Protein AF-A0AAE1B809-F1 (afdb_monomer)

Nearest PDB structures (foldseek):
  4oj5-assembly1_B  TM=2.774E-01  e=8.792E+00  Kuttervirus CBA120

Organism: NCBI:txid231223

pLDDT: mean 71.17, std 16.46, range [24.95, 89.12]

Sequence (133 aa):
MQEWVTVSVGPSQFGSKRGVGQNQCGSEPVKVRTSGGQNQCGPEPVWARTSMGQNQCESEPVWVRTSVGQNQHGSEPVWVRTIVGQNQYGSEPVWVRTSMGQNQCGSEPVWARTSVGQNQCGSEPVWVRSSMG

Secondary structure (DSSP, 8-state):
----------S---EES-EEEEEEESSS-EEES-EEEEEEEESS-EEESSEEEEEEEESS-EEEEEEEEEEEEESS-EEEEEEEEEEEEESS-EEEEEEEEEEEEESS-EEEEEEEEEEEEESS-EEES-EE-

Radius of gyration: 15.12 Å; Cα contacts (8 Å, |Δi|>4): 387; chains: 1; bounding box: 34×49×34 Å

Mean predicted aligned error: 9.96 Å

Structure (mmCIF, N/CA/C/O backbone):
data_AF-A0AAE1B809-F1
#
_entry.id   AF-A0AAE1B809-F1
#
loop_
_atom_site.group_PDB
_atom_site.id
_atom_site.type_symbol
_atom_site.label_atom_id
_atom_site.label_alt_id
_atom_site.label_comp_id
_atom_site.label_asym_id
_atom_site.label_entity_id
_atom_site.label_seq_id
_atom_site.pdbx_PDB_ins_code
_atom_site.Cartn_x
_atom_site.Cartn_y
_atom_site.Cartn_z
_atom_site.occupancy
_atom_site.B_iso_or_equiv
_atom_site.auth_seq_id
_atom_site.auth_comp_id
_atom_site.auth_asym_id
_atom_site.auth_atom_id
_atom_site.pdbx_PDB_model_num
ATOM 1 N N . MET A 1 1 ? 2.594 39.885 3.993 1.00 32.09 1 MET A N 1
ATOM 2 C CA . MET A 1 1 ? 2.447 39.277 5.329 1.00 32.09 1 MET A CA 1
ATOM 3 C C . MET A 1 1 ? 1.500 38.111 5.144 1.00 32.09 1 MET A C 1
ATOM 5 O O . MET A 1 1 ? 0.390 38.341 4.695 1.00 32.09 1 MET A O 1
ATOM 9 N N . GLN A 1 2 ? 1.980 36.878 5.285 1.00 28.14 2 GLN A N 1
ATOM 10 C CA . GLN A 1 2 ? 1.125 35.697 5.151 1.00 28.14 2 GLN A CA 1
ATOM 11 C C . GLN A 1 2 ? 0.562 35.399 6.537 1.00 28.14 2 GLN A C 1
ATOM 13 O O . GLN A 1 2 ? 1.315 35.156 7.479 1.00 28.14 2 GLN A O 1
ATOM 18 N N . GLU A 1 3 ? -0.750 35.559 6.661 1.00 27.88 3 GLU A N 1
ATOM 19 C CA . GLU A 1 3 ? -1.502 35.386 7.896 1.00 27.88 3 GLU A CA 1
ATOM 20 C C . GLU A 1 3 ? -1.647 33.885 8.161 1.00 27.88 3 GLU A C 1
ATOM 22 O O . GLU A 1 3 ? -2.298 33.165 7.405 1.00 27.88 3 GLU A O 1
ATOM 27 N N . TRP A 1 4 ? -0.992 33.390 9.211 1.00 24.95 4 TRP A N 1
ATOM 28 C CA . TRP A 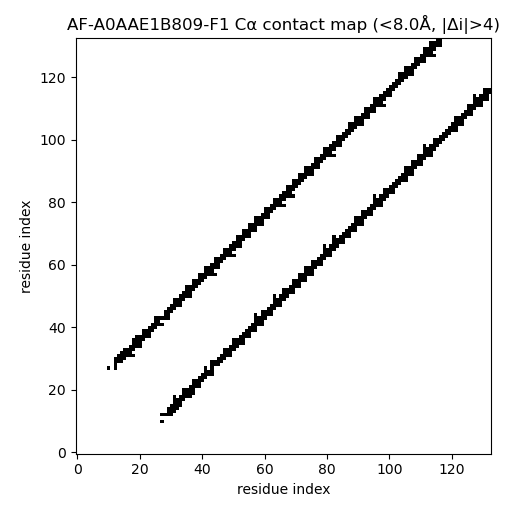1 4 ? -1.164 32.012 9.659 1.00 24.95 4 TRP A CA 1
ATOM 29 C C . TRP A 1 4 ? -2.450 31.945 10.479 1.00 24.95 4 TRP A C 1
ATOM 31 O O . TRP A 1 4 ? -2.494 32.408 11.617 1.00 24.95 4 TRP A O 1
ATOM 41 N N . VAL A 1 5 ? -3.517 31.402 9.895 1.00 28.03 5 VAL A N 1
ATOM 42 C CA . VAL A 1 5 ? -4.754 31.125 10.632 1.00 28.03 5 VAL A CA 1
ATOM 43 C C . VAL A 1 5 ? -4.579 29.798 11.368 1.00 28.03 5 VAL A C 1
ATOM 45 O O . VAL A 1 5 ? -4.648 28.729 10.763 1.00 28.03 5 VAL A O 1
ATOM 48 N N . T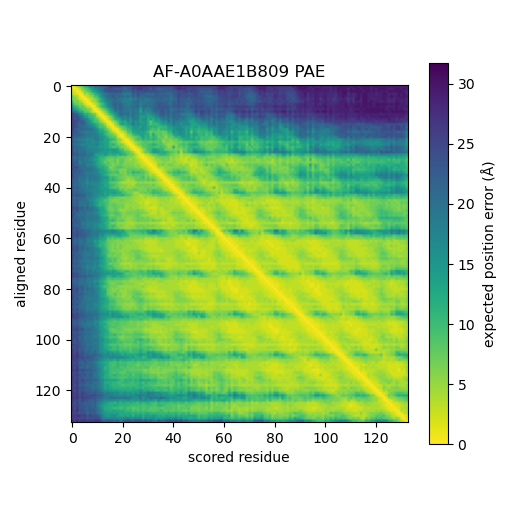HR A 1 6 ? -4.350 29.858 12.679 1.00 29.73 6 THR A N 1
ATOM 49 C CA . THR A 1 6 ? -4.405 28.678 13.551 1.00 29.73 6 THR A CA 1
ATOM 50 C C . THR A 1 6 ? -5.868 28.311 13.768 1.00 29.73 6 THR A C 1
ATOM 52 O O . THR A 1 6 ? -6.579 28.972 14.523 1.00 29.73 6 THR A O 1
ATOM 55 N N . VAL A 1 7 ? -6.341 27.271 13.082 1.00 33.25 7 VAL A N 1
ATOM 56 C CA . VAL A 1 7 ? -7.688 26.734 13.292 1.00 33.25 7 VAL A CA 1
ATOM 57 C C . VAL A 1 7 ? -7.614 25.660 14.378 1.00 33.25 7 VAL A C 1
ATOM 59 O O . VAL A 1 7 ? -7.290 24.509 14.101 1.00 33.25 7 VAL A O 1
ATOM 62 N N . SER A 1 8 ? -7.909 26.040 15.620 1.00 30.64 8 SER A N 1
ATOM 63 C CA . SER A 1 8 ? -8.166 25.091 16.708 1.00 30.64 8 SER A CA 1
ATOM 64 C C . SER A 1 8 ? -9.601 24.586 16.577 1.00 30.64 8 SER A C 1
ATOM 66 O O . SER A 1 8 ? -10.534 25.378 16.718 1.00 30.64 8 SER A O 1
ATOM 68 N N . VAL A 1 9 ? -9.806 23.294 16.316 1.00 32.47 9 VAL A N 1
ATOM 69 C CA . VAL A 1 9 ? -11.149 22.695 16.365 1.00 32.47 9 VAL A CA 1
ATOM 70 C C . VAL A 1 9 ? -11.169 21.571 17.391 1.00 32.47 9 VAL A C 1
ATOM 72 O O . VAL A 1 9 ? -10.334 20.676 17.344 1.00 32.47 9 VAL A O 1
ATOM 75 N N . GLY A 1 10 ? -12.113 21.665 18.332 1.00 27.52 10 GLY A N 1
ATOM 76 C CA . GLY A 1 10 ? -12.505 20.568 19.219 1.00 27.52 10 GLY A CA 1
ATOM 77 C C . GLY A 1 10 ? -13.302 19.482 18.479 1.00 27.52 10 GLY A C 1
ATOM 78 O O . GLY A 1 10 ? -13.473 19.567 17.262 1.00 27.52 10 GLY A O 1
ATOM 79 N N . PRO A 1 11 ? -13.821 18.474 19.198 1.00 32.22 11 PRO A N 1
ATOM 80 C CA . PRO A 1 11 ? -13.997 17.133 18.669 1.00 32.22 11 PRO A CA 1
ATOM 81 C C . PRO A 1 11 ? -15.034 17.106 17.560 1.00 32.22 11 PRO A C 1
ATOM 83 O O . PRO A 1 11 ? -16.226 17.334 17.776 1.00 32.22 11 PRO A O 1
ATOM 86 N N . SER A 1 12 ? -14.576 16.895 16.335 1.00 34.62 12 SER A N 1
ATOM 87 C CA . SER A 1 12 ? -15.428 16.902 15.155 1.00 34.62 12 SER A CA 1
ATOM 88 C C . SER A 1 12 ? -14.758 16.050 14.104 1.00 34.62 12 SER A C 1
ATOM 90 O O . SER A 1 12 ? -13.765 16.454 13.518 1.00 34.62 12 SER A O 1
ATOM 92 N N . GLN A 1 13 ? -15.320 14.871 13.834 1.00 36.94 13 GLN A N 1
ATOM 93 C CA . GLN A 1 13 ? -14.851 14.005 12.756 1.00 36.94 13 GLN A CA 1
ATOM 94 C C . GLN A 1 13 ? -14.853 14.782 11.429 1.00 36.94 13 GLN A C 1
ATOM 96 O O . GLN A 1 13 ? -15.891 14.941 10.778 1.00 36.94 13 GLN A O 1
ATOM 101 N N . PHE A 1 14 ? -13.684 15.283 11.024 1.00 44.06 14 PHE A N 1
ATOM 102 C CA . PHE A 1 14 ? -13.518 16.097 9.826 1.00 44.06 14 PHE A CA 1
ATOM 103 C C . PHE A 1 14 ? -13.521 15.206 8.585 1.00 44.06 14 PHE A C 1
ATOM 105 O O . PHE A 1 14 ? -12.494 14.907 7.983 1.00 44.06 14 PHE A O 1
ATOM 112 N N . GLY A 1 15 ? -14.715 14.803 8.153 1.00 44.75 15 GLY A N 1
ATOM 113 C CA . GLY A 1 15 ? -14.940 14.264 6.816 1.00 44.75 15 GLY A CA 1
ATOM 114 C C . GLY A 1 15 ? -14.814 15.370 5.767 1.00 44.75 15 GLY A C 1
ATOM 115 O O . GLY A 1 15 ? -15.820 15.842 5.235 1.00 44.75 15 GLY A O 1
ATOM 116 N N . SER A 1 16 ? -13.594 15.816 5.463 1.00 52.72 16 SER A N 1
ATOM 117 C CA . SER A 1 16 ? -13.390 16.903 4.503 1.00 52.72 16 SER A CA 1
ATOM 118 C C . SER A 1 16 ? -13.503 16.388 3.061 1.00 52.72 16 SER A C 1
ATOM 120 O O . SER A 1 16 ? -12.800 15.464 2.634 1.00 52.72 16 SER A O 1
ATOM 122 N N . LYS A 1 17 ? -14.433 16.964 2.281 1.00 52.12 17 LYS A N 1
ATOM 123 C CA . LYS A 1 17 ? -14.656 16.576 0.873 1.00 52.12 17 LYS A CA 1
ATOM 124 C C . LYS A 1 17 ? -13.502 17.017 -0.034 1.00 52.12 17 LYS A C 1
ATOM 126 O O . LYS A 1 17 ? -13.214 16.306 -0.995 1.00 52.12 17 LYS A O 1
ATOM 131 N N . ARG A 1 18 ? -12.871 18.158 0.268 1.00 51.12 18 ARG A N 1
ATOM 132 C CA . ARG A 1 18 ? -11.669 18.701 -0.383 1.00 51.12 18 ARG A CA 1
ATOM 133 C C . ARG A 1 18 ? -10.883 19.545 0.623 1.00 51.12 18 ARG A C 1
ATOM 135 O O . ARG A 1 18 ? -11.467 20.444 1.216 1.00 51.12 18 ARG A O 1
ATOM 142 N N . GLY A 1 19 ? -9.591 19.273 0.780 1.00 55.88 19 GLY A N 1
ATOM 143 C CA . GLY A 1 19 ? -8.673 20.068 1.600 1.00 55.88 19 GLY A CA 1
ATOM 144 C C . GLY A 1 19 ? -7.459 20.500 0.790 1.00 55.88 19 GLY A C 1
ATOM 145 O O . GLY A 1 19 ? -6.811 19.647 0.194 1.00 55.88 19 GLY A O 1
ATOM 146 N N . VAL A 1 20 ? -7.154 21.794 0.727 1.00 54.41 20 VAL A N 1
ATOM 147 C CA . VAL A 1 20 ? -5.937 22.291 0.067 1.00 54.41 20 VAL A CA 1
ATOM 148 C C . VAL A 1 20 ? -5.093 23.011 1.114 1.00 54.41 20 VAL A C 1
ATOM 150 O O . VAL A 1 20 ? -5.615 23.907 1.769 1.00 54.41 20 VAL A O 1
ATOM 153 N N . GLY A 1 21 ? -3.836 22.601 1.300 1.00 57.34 21 GLY A N 1
ATOM 154 C CA . GLY A 1 21 ? -2.897 23.219 2.242 1.00 57.34 21 GLY A CA 1
ATOM 155 C C . GLY A 1 21 ? -3.282 23.038 3.711 1.00 57.34 21 GLY A C 1
ATOM 156 O O . GLY A 1 21 ? -3.437 24.020 4.431 1.00 57.34 21 GLY A O 1
ATOM 157 N N . GLN A 1 22 ? -3.478 21.796 4.160 1.00 63.16 22 GLN A N 1
ATOM 158 C CA . GLN A 1 22 ? -3.861 21.505 5.547 1.00 63.16 22 GLN A CA 1
ATOM 159 C C . GLN A 1 22 ? -2.651 21.080 6.383 1.00 63.16 22 GLN A C 1
ATOM 161 O O . GLN A 1 22 ? -2.047 20.049 6.105 1.00 63.16 22 GLN A O 1
ATOM 166 N N . ASN A 1 23 ? -2.358 21.823 7.449 1.00 62.31 23 ASN A N 1
ATOM 167 C CA . ASN A 1 23 ? -1.476 21.365 8.520 1.00 62.31 23 ASN A CA 1
ATOM 168 C C . ASN A 1 23 ? -2.349 20.961 9.707 1.00 62.31 23 ASN A C 1
ATOM 170 O O . ASN A 1 23 ? -3.038 21.815 10.262 1.00 62.31 23 ASN A O 1
ATOM 174 N N . GLN A 1 24 ? -2.355 19.682 10.077 1.00 62.75 24 GLN A N 1
ATOM 175 C CA . GLN A 1 24 ? -3.050 19.225 11.281 1.00 62.75 24 GLN A CA 1
ATOM 176 C C . GLN A 1 24 ? -2.055 18.523 12.194 1.00 62.75 24 GLN A C 1
ATOM 178 O O . GLN A 1 24 ? -1.392 17.572 11.794 1.00 62.75 24 GLN A O 1
ATOM 183 N N . CYS A 1 25 ? -1.961 19.004 13.426 1.00 57.91 25 CYS A N 1
ATOM 184 C CA . CYS A 1 25 ? -1.269 18.306 14.495 1.00 57.91 25 CYS A CA 1
ATOM 185 C C . CYS A 1 25 ? -2.316 18.018 15.560 1.00 57.91 25 CYS A C 1
ATOM 187 O O . CYS A 1 25 ? -2.828 18.954 16.175 1.00 57.91 25 CYS A O 1
ATOM 189 N N . GLY A 1 26 ? -2.701 16.758 15.718 1.00 59.38 26 GLY A N 1
ATOM 190 C CA . GLY A 1 26 ? -3.832 16.414 16.566 1.00 59.38 26 GLY A CA 1
ATOM 191 C C . GLY A 1 26 ? -3.942 14.925 16.826 1.00 59.38 26 GLY A C 1
ATOM 192 O O . GLY A 1 26 ? -3.353 14.103 16.133 1.00 59.38 26 GLY A O 1
ATOM 193 N N . SER A 1 27 ? -4.708 14.607 17.856 1.00 57.56 27 SER A N 1
ATOM 194 C CA . SER A 1 27 ? -5.044 13.259 18.301 1.00 57.56 27 SER A CA 1
ATOM 195 C C . SER A 1 27 ? -6.445 12.868 17.827 1.00 57.56 27 SER A C 1
ATOM 197 O O . SER A 1 27 ? -7.204 12.253 18.566 1.00 57.56 27 SER A O 1
ATOM 199 N N . GLU A 1 28 ? -6.801 13.229 16.585 1.00 64.62 28 GLU A N 1
ATOM 200 C CA . GLU A 1 28 ? -8.041 12.754 15.959 1.00 64.62 28 GLU A CA 1
ATOM 201 C C . GLU A 1 28 ? -7.788 12.013 14.637 1.00 64.62 28 GLU A C 1
ATOM 203 O O . GLU A 1 28 ? -6.933 12.434 13.853 1.00 64.62 28 GLU A O 1
ATOM 208 N N . PRO A 1 29 ? -8.567 10.956 14.338 1.00 65.69 29 PRO A N 1
ATOM 209 C CA . PRO A 1 29 ? -8.443 10.215 13.091 1.00 65.69 29 PRO A CA 1
ATOM 210 C C . PRO A 1 29 ? -8.915 11.049 11.898 1.00 65.69 29 PRO A C 1
ATOM 212 O O . PRO A 1 29 ? -10.013 11.620 11.883 1.00 65.69 29 PRO A O 1
ATOM 215 N N . VAL A 1 30 ? -8.112 11.054 10.835 1.00 71.38 30 VAL A N 1
ATOM 216 C CA . VAL A 1 30 ? -8.330 11.913 9.665 1.00 71.38 30 VAL A CA 1
ATOM 217 C C . VAL A 1 30 ? -8.906 11.105 8.504 1.00 71.38 30 VAL A C 1
ATOM 219 O O . VAL A 1 30 ? -8.324 10.121 8.050 1.00 71.38 30 VAL A O 1
ATOM 222 N N . LYS A 1 31 ? -10.057 11.538 7.968 1.00 73.62 31 LYS A N 1
ATOM 223 C CA . LYS A 1 31 ? -10.693 10.931 6.784 1.00 73.62 31 LYS A CA 1
ATOM 224 C C . LYS A 1 31 ? -10.899 11.956 5.681 1.00 73.62 31 LYS A C 1
ATOM 226 O O . LYS A 1 31 ? -11.809 12.782 5.744 1.00 73.62 31 LYS A O 1
ATOM 231 N N . VAL A 1 32 ? -10.113 11.851 4.610 1.00 71.81 32 VAL A N 1
ATOM 232 C CA . VAL A 1 32 ? -10.142 12.827 3.512 1.00 71.81 32 VAL A CA 1
ATOM 233 C C . VAL A 1 32 ? -10.434 12.166 2.169 1.00 71.81 32 VAL A C 1
ATOM 235 O O . VAL A 1 32 ? -9.822 11.177 1.761 1.00 71.81 32 VAL A O 1
ATOM 238 N N . ARG A 1 33 ? -11.404 12.723 1.431 1.00 69.38 33 ARG A N 1
ATOM 239 C CA . ARG A 1 33 ? -11.726 12.234 0.078 1.00 69.38 33 ARG A CA 1
ATOM 240 C C . ARG A 1 33 ? -10.716 12.697 -0.962 1.00 69.38 33 ARG A C 1
ATOM 242 O O . ARG A 1 33 ? -10.362 11.925 -1.850 1.00 69.38 33 ARG A O 1
ATOM 249 N N . THR A 1 34 ? -10.308 13.955 -0.902 1.00 67.75 34 THR A N 1
ATOM 250 C CA . THR A 1 34 ? -9.320 14.512 -1.823 1.00 67.75 34 THR A CA 1
ATOM 251 C C . THR A 1 34 ? -8.559 15.619 -1.120 1.00 67.75 34 THR A C 1
ATOM 253 O O . THR A 1 34 ? -9.190 16.532 -0.584 1.00 67.75 34 THR A O 1
ATOM 256 N N . SER A 1 35 ? -7.233 15.557 -1.135 1.00 67.12 35 SER A N 1
ATOM 257 C CA . SER A 1 35 ? -6.393 16.632 -0.620 1.00 67.12 35 SER A CA 1
ATOM 258 C C . SER A 1 35 ? -5.289 17.046 -1.583 1.00 67.12 35 SER A C 1
ATOM 260 O O . SER A 1 35 ? -4.766 16.229 -2.341 1.00 67.12 35 SER A O 1
ATOM 262 N N . GLY A 1 36 ? -4.955 18.336 -1.552 1.00 64.31 36 GLY A N 1
ATOM 263 C CA . GLY A 1 36 ? -3.782 18.904 -2.210 1.00 64.31 36 GLY A CA 1
ATOM 264 C C . GLY A 1 36 ? -2.905 19.609 -1.184 1.00 64.31 36 GLY A C 1
ATOM 265 O O . GLY A 1 36 ? -3.267 20.682 -0.719 1.00 64.31 36 GLY A O 1
ATOM 266 N N . GLY A 1 37 ? -1.777 19.017 -0.813 1.00 65.31 37 GLY A N 1
ATOM 267 C CA . GLY A 1 37 ? -0.884 19.528 0.220 1.00 65.31 37 GLY A CA 1
ATOM 268 C C . GLY A 1 37 ? -1.444 19.274 1.614 1.00 65.31 37 GLY A C 1
ATOM 269 O O . GLY A 1 37 ? -2.314 20.014 2.077 1.00 65.31 37 GLY A O 1
ATOM 270 N N . GLN A 1 38 ? -0.947 18.239 2.291 1.00 68.19 38 GLN A N 1
ATOM 271 C CA . GLN A 1 38 ? -1.199 18.041 3.718 1.00 68.19 38 GLN A CA 1
ATOM 272 C C . GLN A 1 38 ? 0.097 17.740 4.458 1.00 68.19 38 GLN A C 1
ATOM 274 O O . GLN A 1 38 ? 0.833 16.850 4.038 1.00 68.19 38 GLN A O 1
ATOM 279 N N . ASN A 1 39 ? 0.315 18.420 5.582 1.00 69.88 39 ASN A N 1
ATOM 280 C CA . ASN A 1 39 ? 1.216 17.927 6.616 1.00 69.88 39 ASN A CA 1
ATOM 281 C C . ASN A 1 39 ? 0.378 17.452 7.794 1.00 69.88 39 ASN A C 1
ATOM 283 O O . ASN A 1 39 ? -0.437 18.231 8.297 1.00 69.88 39 ASN A O 1
ATOM 287 N N . GLN A 1 40 ? 0.543 16.209 8.232 1.00 68.19 40 GLN A N 1
ATOM 288 C CA . GLN A 1 40 ? -0.057 15.758 9.485 1.00 68.19 40 GLN A CA 1
ATOM 289 C C . GLN A 1 40 ? 1.001 15.188 10.416 1.00 68.19 40 GLN A C 1
ATOM 291 O O . GLN A 1 40 ? 1.959 14.540 9.990 1.00 68.19 40 GLN A O 1
ATOM 296 N N . CYS A 1 41 ? 0.814 15.467 11.701 1.00 66.62 41 CYS A N 1
ATOM 297 C CA . CYS A 1 41 ? 1.620 14.907 12.771 1.00 66.62 41 CYS A CA 1
ATOM 298 C C . CYS A 1 41 ? 0.681 14.460 13.892 1.00 66.62 41 CYS A C 1
ATOM 300 O O . CYS A 1 41 ? -0.004 15.299 14.482 1.00 66.62 41 CYS A O 1
ATOM 302 N N . GLY A 1 42 ? 0.628 13.169 14.202 1.00 66.31 42 GLY A N 1
ATOM 303 C CA . GLY A 1 42 ? -0.299 12.695 15.226 1.00 66.31 42 GLY A CA 1
ATOM 304 C C . GLY A 1 42 ? -0.257 11.190 15.472 1.00 66.31 42 GLY A C 1
ATOM 305 O O . GLY A 1 42 ? 0.222 10.438 14.622 1.00 66.31 42 GLY A O 1
ATOM 306 N N . PRO A 1 43 ? -0.753 10.746 16.638 1.00 66.12 43 PRO A N 1
ATOM 307 C CA . PRO A 1 43 ? -0.821 9.340 17.009 1.00 66.12 43 PRO A CA 1
ATOM 308 C C . PRO A 1 43 ? -2.148 8.706 16.566 1.00 66.12 43 PRO A C 1
ATOM 310 O O . PRO A 1 43 ? -2.723 7.943 17.324 1.00 66.12 43 PRO A O 1
ATOM 313 N N . GLU A 1 44 ? -2.705 9.082 15.413 1.00 71.81 44 GLU A N 1
ATOM 314 C CA . GLU A 1 44 ? -4.026 8.604 14.984 1.00 71.81 44 GLU A CA 1
ATOM 315 C C . GLU A 1 44 ? -4.015 8.161 13.521 1.00 71.81 44 GLU A C 1
ATOM 317 O O . GLU A 1 44 ? -3.283 8.733 12.711 1.00 71.81 44 GLU A O 1
ATOM 322 N N . PRO A 1 45 ? -4.855 7.178 13.151 1.00 72.38 45 PRO A N 1
ATOM 323 C CA . PRO A 1 45 ? -4.845 6.604 11.821 1.00 72.38 45 PRO A CA 1
ATOM 324 C C . PRO A 1 45 ? -5.388 7.578 10.774 1.00 72.38 45 PRO A C 1
ATOM 326 O O . PRO A 1 45 ? -6.421 8.241 10.948 1.00 72.38 45 PRO A O 1
ATOM 329 N N . VAL A 1 46 ? -4.735 7.577 9.614 1.00 75.00 46 VAL A N 1
ATOM 330 C CA . VAL A 1 46 ? -5.102 8.421 8.476 1.00 75.00 46 VAL A CA 1
ATOM 331 C C . VAL A 1 46 ? -5.668 7.584 7.336 1.00 75.00 46 VAL A C 1
ATOM 333 O O . VAL A 1 46 ? -5.070 6.614 6.863 1.00 75.00 46 VAL A O 1
ATOM 336 N N . TRP A 1 47 ? -6.830 8.007 6.827 1.00 78.75 47 TRP A N 1
ATOM 337 C CA . TRP A 1 47 ? -7.426 7.448 5.620 1.00 78.75 47 TRP A CA 1
ATOM 338 C C . TRP A 1 47 ? -7.642 8.508 4.541 1.00 78.75 47 TRP A C 1
ATOM 340 O O . TRP A 1 47 ? -8.436 9.442 4.695 1.00 78.75 47 TRP A O 1
ATOM 350 N N . ALA A 1 48 ? -7.000 8.304 3.389 1.00 78.62 48 ALA A N 1
ATOM 351 C CA . ALA A 1 48 ? -7.163 9.164 2.226 1.00 78.62 48 ALA A CA 1
ATOM 352 C C . ALA A 1 48 ? -7.551 8.389 0.960 1.00 78.62 48 ALA A C 1
ATOM 354 O O . ALA A 1 48 ? -6.971 7.357 0.602 1.00 78.62 48 ALA A O 1
ATOM 355 N N . ARG A 1 49 ? -8.537 8.910 0.218 1.00 78.62 49 ARG A N 1
ATOM 356 C CA . ARG A 1 49 ? -8.896 8.341 -1.093 1.00 78.62 49 ARG A CA 1
ATOM 357 C C . ARG A 1 49 ? -7.979 8.848 -2.207 1.00 78.62 49 ARG A C 1
ATOM 359 O O . ARG A 1 49 ? -7.595 8.063 -3.073 1.00 78.62 49 ARG A O 1
ATOM 366 N N . THR A 1 50 ? -7.658 10.133 -2.205 1.00 77.94 50 THR A N 1
ATOM 367 C CA . THR A 1 50 ? -6.749 10.739 -3.180 1.00 77.94 50 THR A CA 1
ATOM 368 C C . THR A 1 50 ? -5.981 11.863 -2.513 1.00 77.94 50 THR A C 1
ATOM 370 O O . THR A 1 50 ? -6.604 12.754 -1.939 1.00 77.94 50 THR A O 1
ATOM 373 N N . SER A 1 51 ? -4.662 11.836 -2.633 1.00 75.31 51 SER A N 1
ATOM 374 C CA . SER A 1 51 ? -3.788 12.839 -2.038 1.00 75.31 51 SER A CA 1
ATOM 375 C C . SER A 1 51 ? -2.724 13.286 -3.028 1.00 75.31 51 SER A C 1
ATOM 377 O O . SER A 1 51 ? -2.144 12.465 -3.735 1.00 75.31 51 SER A O 1
ATOM 379 N N . MET A 1 52 ? -2.473 14.590 -3.074 1.00 80.19 52 MET A N 1
ATOM 380 C CA . MET A 1 52 ? -1.439 15.204 -3.904 1.00 80.19 52 MET A CA 1
ATOM 381 C C . MET A 1 52 ? -0.506 15.989 -2.983 1.00 80.19 52 MET A C 1
ATOM 383 O O . MET A 1 52 ? 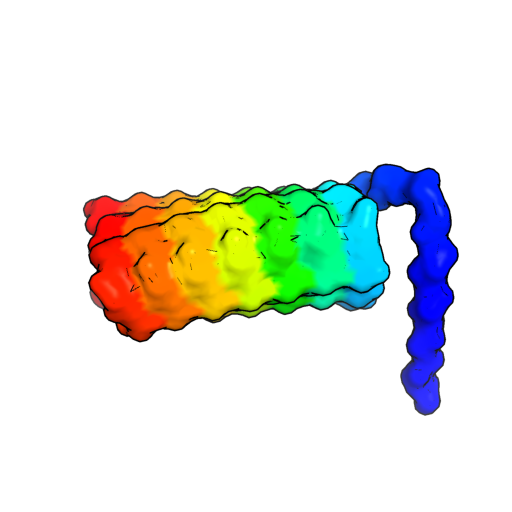-0.908 17.037 -2.492 1.00 80.19 52 MET A O 1
ATOM 387 N N . GLY A 1 53 ? 0.705 15.503 -2.722 1.00 75.06 53 GLY A N 1
ATOM 388 C CA . GLY A 1 53 ? 1.642 16.128 -1.790 1.00 75.06 53 GLY A CA 1
ATOM 389 C C . GLY A 1 53 ? 1.226 15.905 -0.338 1.00 75.06 53 GLY A C 1
ATOM 390 O O . GLY A 1 53 ? 0.448 16.680 0.216 1.00 75.06 53 GLY A O 1
ATOM 391 N N . GLN A 1 54 ? 1.743 14.849 0.281 1.00 74.31 54 GLN A N 1
ATOM 392 C CA . GLN A 1 54 ? 1.564 14.581 1.708 1.00 74.31 54 GLN A CA 1
ATOM 393 C C . GLN A 1 54 ? 2.913 14.459 2.405 1.00 74.31 54 GLN A C 1
ATOM 395 O O . GLN A 1 54 ? 3.786 13.751 1.910 1.00 74.31 54 GLN A O 1
ATOM 400 N N . ASN A 1 55 ? 3.059 15.103 3.560 1.00 77.81 55 ASN A N 1
ATOM 401 C CA . ASN A 1 55 ? 4.133 14.828 4.503 1.00 77.81 55 ASN A CA 1
ATOM 402 C C . ASN A 1 55 ? 3.518 14.360 5.818 1.00 77.81 55 ASN A C 1
ATOM 404 O O . ASN A 1 55 ? 2.723 15.084 6.410 1.00 77.81 55 ASN A O 1
ATOM 408 N N . GLN A 1 56 ? 3.866 13.164 6.262 1.00 73.19 56 GLN A N 1
ATOM 409 C CA . GLN A 1 56 ? 3.276 12.575 7.456 1.00 73.19 56 GLN A CA 1
ATOM 410 C C . GLN A 1 56 ? 4.347 12.228 8.477 1.00 73.19 56 GLN A C 1
ATOM 412 O O . GLN A 1 56 ? 5.373 11.654 8.116 1.00 73.19 56 GLN A O 1
ATOM 417 N N . CYS A 1 57 ? 4.096 12.573 9.736 1.00 72.88 57 CYS A N 1
ATOM 418 C CA . CYS A 1 57 ? 4.854 12.101 10.888 1.00 72.88 57 CYS A CA 1
ATOM 419 C C . CYS A 1 57 ? 3.879 11.395 11.834 1.00 72.88 57 CYS A C 1
ATOM 421 O O . CYS A 1 57 ? 3.226 12.041 12.654 1.00 72.88 57 CYS A O 1
ATOM 423 N N . GLU A 1 58 ? 3.702 10.092 11.649 1.00 68.25 58 GLU A N 1
ATOM 424 C CA . GLU A 1 58 ? 2.602 9.345 12.262 1.00 68.25 58 GLU A CA 1
ATOM 425 C C . GLU A 1 58 ? 3.118 8.160 13.083 1.00 68.25 58 GLU A C 1
ATOM 427 O O . GLU A 1 58 ? 4.111 7.517 12.734 1.00 68.25 58 GLU A O 1
ATOM 432 N N . SER A 1 59 ? 2.415 7.878 14.178 1.00 63.88 59 SER A N 1
ATOM 433 C CA . SER A 1 59 ? 2.653 6.717 15.046 1.00 63.88 59 SER A CA 1
ATOM 434 C C . SER A 1 59 ? 1.503 5.709 14.978 1.00 63.88 59 SER A C 1
ATOM 436 O O . SER A 1 59 ? 1.328 4.956 15.922 1.00 63.88 59 SER A O 1
ATOM 438 N N . GLU A 1 60 ? 0.701 5.740 13.908 1.00 76.06 60 GLU A N 1
ATOM 439 C CA . GLU A 1 60 ? -0.461 4.867 13.674 1.00 76.06 60 GLU A CA 1
ATOM 440 C C . GLU A 1 60 ? -0.541 4.442 12.190 1.00 76.06 60 GLU A C 1
ATOM 442 O O . GLU A 1 60 ? 0.100 5.062 11.330 1.00 76.06 60 GLU A O 1
ATOM 447 N N . PRO A 1 61 ? -1.330 3.403 11.848 1.00 78.81 61 PRO A N 1
ATOM 448 C CA . PRO A 1 61 ? -1.413 2.876 10.492 1.00 78.81 61 PRO A CA 1
ATOM 449 C C . PRO A 1 61 ? -2.007 3.849 9.471 1.00 78.81 61 PRO A C 1
ATOM 451 O O . PRO A 1 61 ? -3.042 4.488 9.692 1.00 78.81 61 PRO A O 1
ATOM 454 N N . VAL A 1 62 ? -1.431 3.838 8.266 1.00 80.56 62 VAL A N 1
ATOM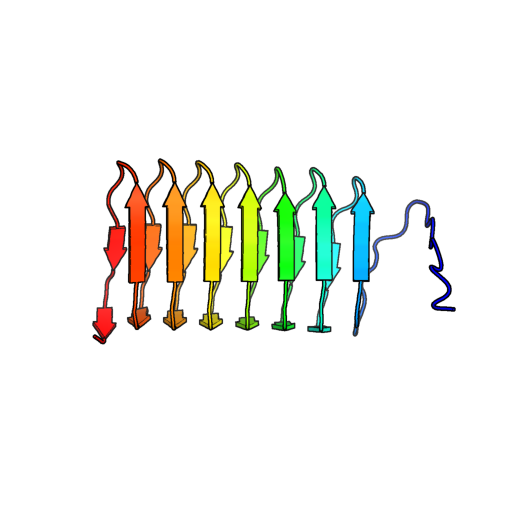 455 C CA . VAL A 1 62 ? -1.849 4.726 7.171 1.00 80.56 62 VAL A CA 1
ATOM 456 C C . VAL A 1 62 ? -2.466 3.961 6.013 1.00 80.56 62 VAL A C 1
ATOM 458 O O . VAL A 1 62 ? -1.880 3.017 5.478 1.00 80.56 62 VAL A O 1
ATOM 461 N N . TRP A 1 63 ? -3.622 4.437 5.544 1.00 83.94 63 TRP A N 1
ATOM 462 C CA . TRP A 1 63 ? -4.326 3.872 4.396 1.00 83.94 63 TRP A CA 1
ATOM 463 C C . TRP A 1 63 ? -4.537 4.912 3.300 1.00 83.94 63 TRP A C 1
ATOM 465 O O . TRP A 1 63 ? -5.328 5.848 3.441 1.00 83.94 63 TRP A O 1
ATOM 475 N N . VAL A 1 64 ? -3.906 4.705 2.140 1.00 83.12 64 VAL A N 1
ATOM 476 C CA . VAL A 1 64 ? -4.067 5.595 0.982 1.00 83.12 64 VAL A CA 1
ATOM 477 C C . VAL A 1 64 ? -4.458 4.820 -0.269 1.00 83.12 64 VAL A C 1
ATOM 479 O O . VAL A 1 64 ? -3.820 3.852 -0.687 1.00 83.12 64 VAL A O 1
ATOM 482 N N . ARG A 1 65 ? -5.538 5.246 -0.931 1.00 86.19 65 ARG A N 1
ATOM 483 C CA . ARG A 1 65 ? -5.937 4.624 -2.202 1.00 86.19 65 ARG A CA 1
ATOM 484 C C . ARG A 1 65 ? -5.110 5.139 -3.380 1.00 86.19 65 ARG A C 1
ATOM 486 O O . ARG A 1 65 ? -4.730 4.344 -4.239 1.00 86.19 65 ARG A O 1
ATOM 493 N N . THR A 1 66 ? -4.861 6.438 -3.455 1.00 85.06 66 THR A N 1
ATOM 494 C CA . THR A 1 66 ? -4.062 7.033 -4.529 1.00 85.06 66 THR A CA 1
ATOM 495 C C . THR A 1 66 ? -3.288 8.218 -3.983 1.00 85.06 66 THR A C 1
ATOM 497 O O . THR A 1 66 ? -3.897 9.110 -3.398 1.00 85.06 66 THR A O 1
ATOM 500 N N . SER A 1 67 ? -1.973 8.221 -4.184 1.00 82.69 67 SER A N 1
ATOM 501 C CA . SER A 1 67 ? -1.085 9.291 -3.735 1.00 82.69 67 SER A CA 1
ATOM 502 C C . SER A 1 67 ? -0.141 9.725 -4.850 1.00 82.69 67 SER A C 1
ATOM 504 O O . SER A 1 67 ? 0.346 8.890 -5.616 1.00 82.69 67 SER A O 1
ATOM 5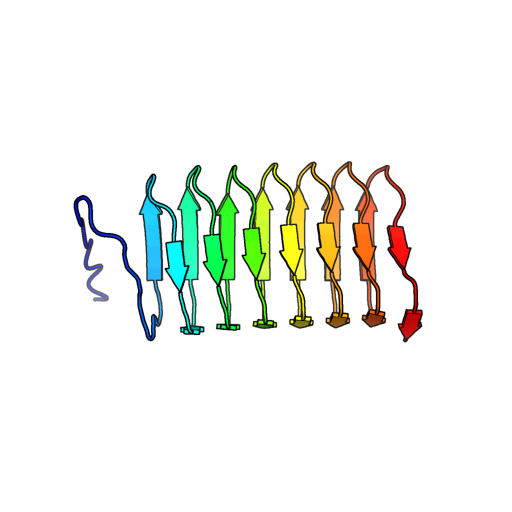06 N N . VAL A 1 68 ? 0.121 11.025 -4.931 1.00 86.19 68 VAL A N 1
ATOM 507 C CA . VAL A 1 68 ? 1.144 11.611 -5.800 1.00 86.19 68 VAL A CA 1
ATOM 508 C C . VAL A 1 68 ? 2.032 12.489 -4.935 1.00 86.19 68 VAL A C 1
ATOM 510 O O . VAL A 1 68 ? 1.571 13.515 -4.445 1.00 86.19 68 VAL A O 1
ATOM 513 N N . GLY A 1 69 ? 3.288 12.092 -4.746 1.00 81.75 69 GLY A N 1
ATOM 514 C CA . GLY A 1 69 ? 4.232 12.756 -3.856 1.00 81.75 69 GLY A CA 1
ATOM 515 C C . GLY A 1 69 ? 3.862 12.544 -2.393 1.00 81.75 69 GLY A C 1
ATOM 516 O O . GLY A 1 69 ? 3.066 13.294 -1.828 1.00 81.75 69 GLY A O 1
ATOM 517 N N . GLN A 1 70 ? 4.459 11.534 -1.769 1.00 81.25 70 GLN A N 1
ATOM 518 C CA . GLN A 1 70 ? 4.280 11.257 -0.348 1.00 81.25 70 GLN A CA 1
ATOM 519 C C . GLN A 1 70 ? 5.637 11.154 0.336 1.00 81.25 70 GLN A C 1
ATOM 521 O O . GLN A 1 70 ? 6.500 10.401 -0.110 1.00 81.25 70 GLN A O 1
ATOM 526 N N . ASN A 1 71 ? 5.808 11.887 1.426 1.00 83.81 71 ASN A N 1
ATOM 527 C CA . ASN A 1 71 ? 6.892 11.690 2.368 1.00 83.81 71 ASN A CA 1
ATOM 528 C C . ASN A 1 71 ? 6.296 11.216 3.692 1.00 83.81 71 ASN A C 1
ATOM 530 O O . ASN A 1 71 ? 5.329 11.805 4.173 1.00 83.81 71 ASN A O 1
ATOM 534 N N . GLN A 1 72 ? 6.820 10.136 4.259 1.00 77.50 72 GLN A N 1
ATOM 535 C CA . GLN A 1 72 ? 6.357 9.661 5.558 1.00 77.50 72 GLN A CA 1
ATOM 536 C C . GLN A 1 72 ? 7.508 9.316 6.476 1.00 77.50 72 GLN A C 1
ATOM 538 O O . GLN A 1 72 ? 8.493 8.702 6.073 1.00 77.50 72 GLN A O 1
ATOM 543 N N . HIS A 1 73 ? 7.308 9.671 7.730 1.00 80.88 73 HIS A N 1
ATOM 544 C CA . HIS A 1 73 ? 8.117 9.280 8.857 1.00 80.88 73 HIS A CA 1
ATOM 545 C C . HIS A 1 73 ? 7.174 8.602 9.842 1.00 80.88 73 HIS A C 1
ATOM 547 O O . HIS A 1 73 ? 6.176 9.200 10.241 1.00 80.88 73 HIS A O 1
ATOM 553 N N . GLY A 1 74 ? 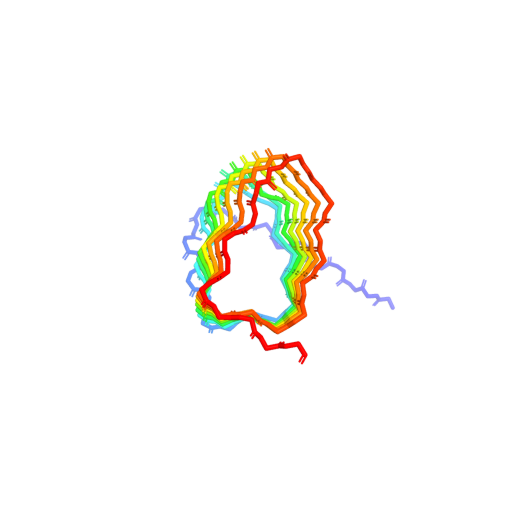7.433 7.351 10.193 1.00 72.88 74 GLY A N 1
ATOM 554 C CA . GLY A 1 74 ? 6.530 6.657 11.098 1.00 72.88 74 GLY A CA 1
ATOM 555 C C . GLY A 1 74 ? 7.043 5.317 11.570 1.00 72.88 74 GLY A C 1
ATOM 556 O O . GLY A 1 74 ? 8.014 4.779 11.043 1.00 72.88 74 GLY A O 1
ATOM 557 N N . SER A 1 75 ? 6.385 4.809 12.601 1.00 71.56 75 SER A N 1
ATOM 558 C CA . SER A 1 75 ? 6.728 3.539 13.245 1.00 71.56 75 SER A CA 1
ATOM 559 C C . SER A 1 75 ? 5.550 2.573 13.213 1.00 71.56 75 SER A C 1
ATOM 561 O O . SER A 1 75 ? 5.393 1.822 14.160 1.00 71.56 75 SER A O 1
ATOM 563 N N . GLU A 1 76 ? 4.720 2.629 12.162 1.00 80.25 76 GLU A N 1
ATOM 564 C CA . GLU A 1 76 ? 3.520 1.793 11.990 1.00 80.25 76 GLU A CA 1
ATOM 565 C C . GLU A 1 76 ? 3.300 1.393 10.515 1.00 80.25 76 GLU A C 1
ATOM 567 O O . GLU A 1 76 ? 3.831 2.057 9.610 1.00 80.25 76 GLU A O 1
ATOM 572 N N . PRO A 1 77 ? 2.506 0.336 10.236 1.00 81.44 77 PRO A N 1
ATOM 573 C CA . PRO A 1 77 ? 2.303 -0.185 8.892 1.00 81.44 77 PRO A CA 1
ATOM 574 C C . PRO A 1 77 ? 1.654 0.807 7.933 1.00 81.44 77 PRO A C 1
ATOM 576 O O . PRO A 1 77 ? 0.682 1.5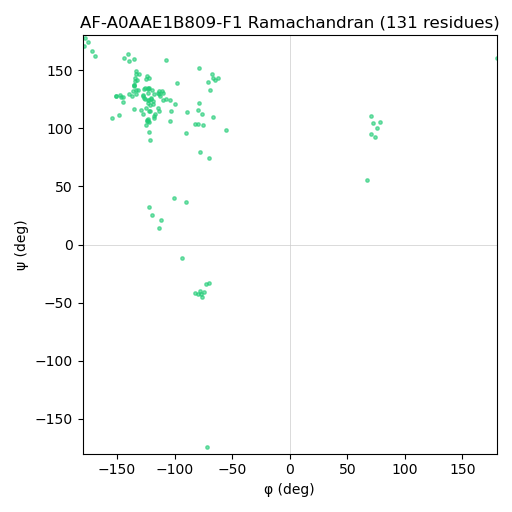03 8.250 1.00 81.44 77 PRO A O 1
ATOM 579 N N . VAL A 1 78 ? 2.095 0.758 6.676 1.00 82.44 78 VAL A N 1
ATOM 580 C CA . VAL A 1 78 ? 1.530 1.592 5.611 1.00 82.44 78 VAL A CA 1
ATOM 581 C C . VAL A 1 78 ? 0.947 0.752 4.485 1.00 82.44 78 VAL A C 1
ATOM 583 O O . VAL A 1 78 ? 1.598 -0.134 3.933 1.00 82.44 78 VAL A O 1
ATOM 586 N N . TRP A 1 79 ? -0.268 1.112 4.068 1.00 87.12 79 TRP A N 1
ATOM 587 C CA . TRP A 1 79 ? -0.989 0.472 2.975 1.00 87.12 79 TRP A CA 1
ATOM 588 C C . TRP A 1 79 ? -1.340 1.468 1.874 1.00 87.12 79 TRP A C 1
ATOM 590 O O . TRP A 1 79 ? -2.190 2.349 2.044 1.00 87.12 79 TRP A O 1
ATOM 600 N N . VAL A 1 80 ? -0.749 1.274 0.691 1.00 86.00 80 VAL A N 1
ATOM 601 C CA . VAL A 1 80 ? -1.003 2.123 -0.478 1.00 86.00 80 VAL A CA 1
ATOM 602 C C . VAL A 1 80 ? -1.418 1.308 -1.700 1.00 86.00 80 VAL A C 1
ATOM 604 O O . VAL A 1 80 ? -0.737 0.389 -2.152 1.00 86.00 80 VAL A O 1
ATOM 607 N N . ARG A 1 81 ? -2.559 1.646 -2.310 1.00 89.06 81 ARG A N 1
ATOM 608 C CA . ARG A 1 81 ? -2.975 0.975 -3.560 1.00 89.06 81 ARG A CA 1
ATOM 609 C C . ARG A 1 81 ? -2.197 1.474 -4.773 1.00 89.06 81 ARG A C 1
ATOM 611 O O . ARG A 1 81 ? -1.800 0.666 -5.608 1.00 89.06 81 ARG A O 1
ATOM 618 N N . THR A 1 82 ? -2.020 2.779 -4.904 1.00 88.31 82 THR A N 1
ATOM 619 C CA . THR A 1 82 ? -1.292 3.369 -6.028 1.00 88.31 82 THR A CA 1
ATOM 620 C C . THR A 1 82 ? -0.535 4.589 -5.549 1.00 88.31 82 THR A C 1
ATOM 622 O O . THR A 1 82 ? -1.148 5.484 -4.965 1.00 88.31 82 THR A O 1
ATOM 625 N N . ILE A 1 83 ? 0.767 4.624 -5.815 1.00 86.00 83 ILE A N 1
ATOM 626 C CA . ILE A 1 83 ? 1.616 5.758 -5.477 1.00 86.00 83 ILE A CA 1
ATOM 627 C C . ILE A 1 83 ? 2.534 6.157 -6.620 1.00 86.00 83 ILE A C 1
ATOM 629 O O . ILE A 1 83 ? 3.040 5.311 -7.358 1.00 86.00 83 ILE A O 1
ATOM 633 N N . VAL A 1 84 ? 2.726 7.465 -6.745 1.00 88.81 84 VAL A N 1
ATOM 634 C CA . VAL A 1 84 ? 3.666 8.085 -7.672 1.00 88.81 84 VAL A CA 1
ATOM 635 C C . VAL A 1 84 ? 4.602 8.965 -6.860 1.00 88.81 84 VAL A C 1
ATOM 637 O O . VAL A 1 84 ? 4.174 10.008 -6.376 1.00 88.81 84 VAL A O 1
ATOM 640 N N . GLY A 1 85 ? 5.852 8.547 -6.693 1.00 83.19 85 GLY A N 1
ATOM 641 C CA . GLY A 1 85 ? 6.838 9.239 -5.874 1.00 83.19 85 GLY A CA 1
ATOM 642 C C . GLY A 1 85 ? 6.552 9.084 -4.384 1.00 83.19 85 GLY A C 1
ATOM 643 O O . GLY A 1 85 ? 5.668 9.742 -3.830 1.00 83.19 85 GLY A O 1
ATOM 644 N N . GLN A 1 86 ? 7.333 8.232 -3.730 1.00 82.25 86 GLN A N 1
ATOM 645 C CA . GLN A 1 86 ? 7.248 7.996 -2.297 1.00 82.25 86 GLN A CA 1
ATOM 646 C C . GLN A 1 86 ? 8.633 8.008 -1.661 1.00 82.25 86 GLN A C 1
ATOM 648 O O . GLN A 1 86 ? 9.505 7.265 -2.097 1.00 82.25 86 GLN A O 1
ATOM 653 N N . ASN A 1 87 ? 8.793 8.773 -0.588 1.00 85.06 87 ASN A N 1
ATOM 654 C CA . ASN A 1 87 ? 9.896 8.632 0.353 1.00 85.06 87 ASN A CA 1
ATOM 655 C C . ASN A 1 87 ? 9.310 8.160 1.681 1.00 85.06 87 ASN A C 1
ATOM 657 O O . ASN A 1 87 ? 8.353 8.758 2.174 1.00 85.06 87 ASN A O 1
ATOM 661 N N . GLN A 1 88 ? 9.841 7.087 2.258 1.00 78.50 88 GLN A N 1
ATOM 662 C CA . GLN A 1 88 ? 9.492 6.740 3.633 1.00 78.50 88 GLN A CA 1
ATOM 663 C C . GLN A 1 88 ? 10.721 6.407 4.453 1.00 78.50 88 GLN A C 1
ATOM 665 O O . GLN A 1 88 ? 11.697 5.840 3.957 1.00 78.50 88 GLN A O 1
ATOM 670 N N . TYR A 1 89 ? 10.602 6.757 5.724 1.00 81.88 89 TYR A N 1
ATOM 671 C CA . TYR A 1 89 ? 11.557 6.480 6.772 1.00 81.88 89 TYR A CA 1
ATOM 672 C C . TYR A 1 89 ? 10.787 5.854 7.928 1.00 81.88 89 TYR A C 1
ATOM 674 O O . TYR A 1 89 ? 9.914 6.504 8.505 1.00 81.88 89 TYR A O 1
ATOM 682 N N . GLY A 1 90 ? 11.074 4.600 8.253 1.00 74.50 90 GLY A N 1
ATOM 683 C CA . GLY A 1 90 ? 10.320 3.918 9.294 1.00 74.50 90 GLY A CA 1
ATOM 684 C C . GLY A 1 90 ? 10.836 2.537 9.637 1.00 74.50 90 GLY A C 1
ATOM 685 O O . GLY A 1 90 ? 11.753 2.017 9.006 1.00 74.50 90 GLY A O 1
ATOM 686 N N . SER A 1 91 ? 10.229 1.957 10.660 1.00 72.12 91 SER A N 1
ATOM 687 C CA . SER A 1 91 ? 10.648 0.680 11.241 1.00 72.12 91 SER A CA 1
ATOM 688 C C . SER A 1 91 ? 9.551 -0.377 11.148 1.00 72.12 91 SER A C 1
ATOM 690 O O . SER A 1 91 ? 9.521 -1.251 11.997 1.00 72.12 91 SER A O 1
ATOM 692 N N . GLU A 1 92 ? 8.639 -0.265 10.175 1.00 78.31 92 GLU A N 1
ATOM 693 C CA . GLU A 1 92 ? 7.442 -1.112 10.037 1.00 78.31 92 GLU A CA 1
ATOM 694 C C . GLU A 1 92 ? 7.159 -1.497 8.573 1.00 78.31 92 GLU A C 1
ATOM 696 O O . GLU A 1 92 ? 7.613 -0.800 7.653 1.00 78.31 92 GLU A O 1
ATOM 701 N N . PRO A 1 93 ? 6.403 -2.588 8.323 1.00 80.19 93 PRO A N 1
ATOM 702 C CA . PRO A 1 93 ? 6.171 -3.103 6.981 1.00 80.19 93 PRO A CA 1
ATOM 703 C C . PRO A 1 93 ? 5.351 -2.170 6.089 1.00 80.19 93 PRO A C 1
ATOM 705 O O . PRO A 1 93 ? 4.345 -1.573 6.4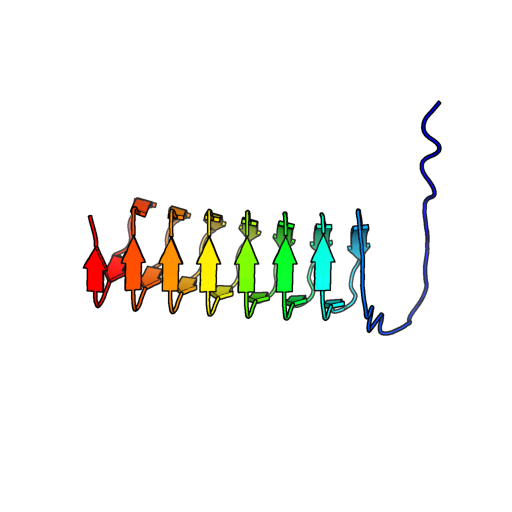88 1.00 80.19 93 PRO A O 1
ATOM 708 N N . VAL A 1 94 ? 5.714 -2.146 4.807 1.00 82.00 94 VAL A N 1
ATOM 709 C CA . VAL A 1 94 ? 5.029 -1.331 3.796 1.00 82.00 94 VAL A CA 1
ATOM 710 C C . VAL A 1 94 ? 4.421 -2.212 2.715 1.00 82.00 94 VAL A C 1
ATOM 712 O O . VAL A 1 94 ? 5.103 -3.023 2.089 1.00 82.00 94 VAL A O 1
ATOM 715 N N . TRP A 1 95 ? 3.140 -1.989 2.427 1.00 87.19 95 TRP A N 1
ATOM 716 C CA . TRP A 1 95 ? 2.382 -2.716 1.416 1.00 87.19 95 TRP A CA 1
ATOM 717 C C . TRP A 1 95 ? 1.910 -1.786 0.305 1.00 87.19 95 TRP A C 1
ATOM 719 O O . TRP A 1 95 ? 1.014 -0.958 0.489 1.00 87.19 95 TRP A O 1
ATOM 729 N N . VAL A 1 96 ? 2.464 -1.972 -0.893 1.00 86.12 96 VAL A N 1
ATOM 730 C CA . VAL A 1 96 ? 2.128 -1.183 -2.077 1.00 86.12 96 VAL A CA 1
ATOM 731 C C . VAL A 1 96 ? 1.632 -2.074 -3.211 1.00 86.12 96 VAL A C 1
ATOM 733 O O . VAL A 1 96 ? 2.302 -2.996 -3.672 1.00 86.12 96 VAL A O 1
ATOM 736 N N . ARG A 1 97 ? 0.439 -1.807 -3.747 1.00 88.75 97 ARG A N 1
ATOM 737 C CA . ARG A 1 97 ? -0.034 -2.575 -4.915 1.00 88.75 97 ARG A CA 1
ATOM 738 C C . ARG A 1 97 ? 0.621 -2.096 -6.214 1.00 88.75 97 ARG A C 1
ATOM 740 O O . ARG A 1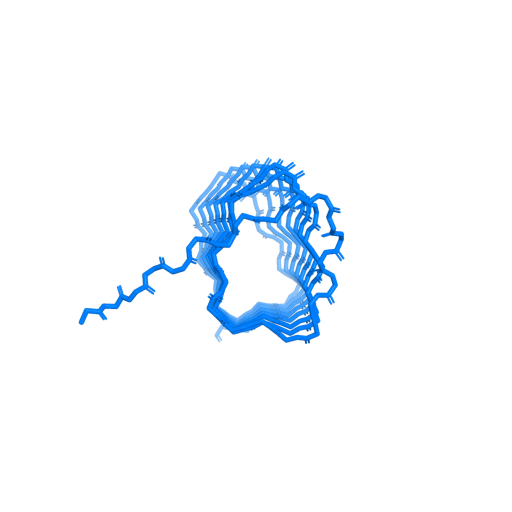 97 ? 0.950 -2.917 -7.067 1.00 88.75 97 ARG A O 1
ATOM 747 N N . THR A 1 98 ? 0.802 -0.795 -6.384 1.00 88.38 98 THR A N 1
ATOM 748 C CA . THR A 1 98 ? 1.462 -0.225 -7.562 1.00 88.38 98 THR A CA 1
ATOM 749 C C . THR A 1 98 ? 2.261 1.001 -7.151 1.00 88.38 98 THR A C 1
ATOM 751 O O . THR A 1 98 ? 1.684 1.936 -6.597 1.00 88.38 98 THR A O 1
ATOM 754 N N . SER A 1 99 ? 3.561 0.981 -7.429 1.00 85.94 99 SER A N 1
ATOM 755 C CA . SER A 1 99 ? 4.500 2.054 -7.116 1.00 85.94 99 SER A CA 1
ATOM 756 C C . SER A 1 99 ? 5.214 2.537 -8.372 1.00 85.94 99 SER A C 1
ATOM 758 O O . SER A 1 99 ? 5.677 1.722 -9.173 1.00 85.94 99 SER A O 1
ATOM 760 N N . MET A 1 100 ? 5.299 3.854 -8.539 1.00 88.62 100 MET A N 1
ATOM 761 C CA . MET A 1 100 ? 6.120 4.515 -9.552 1.00 88.62 100 MET A CA 1
ATOM 762 C C . MET A 1 100 ? 7.080 5.465 -8.839 1.00 88.62 100 MET A C 1
ATOM 764 O O . MET A 1 100 ? 6.691 6.573 -8.481 1.00 88.62 100 MET A O 1
ATOM 768 N N . GLY A 1 101 ? 8.311 5.020 -8.607 1.00 83.31 101 GLY A N 1
ATOM 769 C CA . GLY A 1 101 ? 9.332 5.732 -7.850 1.00 83.31 101 GLY A CA 1
ATOM 770 C C . GLY A 1 101 ? 9.105 5.622 -6.347 1.00 83.31 101 GLY A C 1
ATOM 771 O O . GLY A 1 101 ? 8.236 6.295 -5.790 1.00 83.31 101 GLY A O 1
ATOM 772 N N . GLN A 1 102 ? 9.920 4.808 -5.681 1.00 81.44 102 GLN A N 1
ATOM 773 C CA . GLN A 1 102 ? 9.892 4.673 -4.228 1.00 81.44 102 GLN A CA 1
ATOM 774 C C . GLN A 1 102 ? 11.308 4.632 -3.654 1.00 81.44 102 GLN A C 1
ATOM 776 O O . GLN A 1 102 ? 12.129 3.820 -4.072 1.00 81.44 102 GLN A O 1
ATOM 781 N N . ASN A 1 103 ? 11.571 5.492 -2.677 1.00 84.81 103 ASN A N 1
ATOM 782 C CA . ASN A 1 103 ? 12.751 5.458 -1.832 1.00 84.81 103 ASN A CA 1
ATOM 783 C C . ASN A 1 103 ? 12.334 5.068 -0.412 1.00 84.81 103 ASN A C 1
ATOM 785 O O . ASN A 1 103 ? 11.351 5.596 0.119 1.00 84.81 103 ASN A O 1
ATOM 789 N N . GLN A 1 104 ? 13.045 4.124 0.186 1.00 78.12 104 GLN A N 1
ATOM 790 C CA . GLN A 1 104 ? 12.748 3.601 1.515 1.00 78.12 104 GLN A CA 1
ATOM 791 C C . GLN A 1 104 ? 14.021 3.534 2.329 1.00 78.12 104 GLN A C 1
ATOM 793 O O . GLN A 1 104 ? 15.025 3.000 1.858 1.00 78.12 104 GLN A O 1
ATOM 798 N N . CYS A 1 105 ? 13.952 4.023 3.559 1.00 80.38 105 CYS A N 1
ATOM 799 C CA . CYS A 1 105 ? 14.978 3.788 4.556 1.00 80.38 105 CYS A CA 1
ATOM 800 C C . CYS A 1 105 ? 14.325 3.177 5.796 1.00 80.38 105 CYS A C 1
ATOM 802 O O . CYS A 1 105 ? 13.486 3.826 6.420 1.00 80.38 105 CYS A O 1
ATOM 804 N N . GLY A 1 106 ? 14.690 1.951 6.160 1.00 75.06 106 GLY A N 1
ATOM 805 C CA . GLY A 1 106 ? 14.020 1.279 7.266 1.00 75.06 106 GLY A CA 1
ATOM 806 C C . GLY A 1 106 ? 14.556 -0.094 7.620 1.00 75.06 106 GLY A C 1
ATOM 807 O O . GLY A 1 106 ? 15.474 -0.612 6.988 1.00 75.06 106 GLY A O 1
ATOM 808 N N . SER A 1 107 ? 13.962 -0.672 8.655 1.00 72.12 107 SER A N 1
ATOM 809 C CA . SER A 1 107 ? 14.401 -1.940 9.247 1.00 72.12 107 SER A CA 1
ATOM 810 C C . SER A 1 107 ? 13.394 -3.072 9.053 1.00 72.12 107 SER A C 1
ATOM 812 O O . SER A 1 107 ? 13.521 -4.068 9.745 1.00 72.12 107 SER A O 1
ATOM 814 N N . GLU A 1 108 ? 12.403 -2.917 8.168 1.00 78.19 108 GLU A N 1
ATOM 815 C CA . GLU A 1 108 ? 11.294 -3.866 7.976 1.00 78.19 108 GLU A CA 1
ATOM 816 C C . GLU A 1 108 ? 11.004 -4.153 6.487 1.00 78.19 108 GLU A C 1
ATOM 818 O O . GLU A 1 108 ? 11.380 -3.355 5.618 1.00 78.19 108 GLU A O 1
ATOM 823 N N . PRO A 1 109 ? 10.337 -5.281 6.159 1.00 77.50 109 PRO A N 1
ATOM 824 C CA . PRO A 1 109 ? 10.098 -5.704 4.785 1.00 77.50 109 PRO A CA 1
ATOM 825 C C . PRO A 1 109 ? 9.147 -4.798 4.003 1.00 77.50 109 PRO A C 1
ATOM 827 O O . PRO A 1 109 ? 8.122 -4.319 4.498 1.00 77.50 109 PRO A O 1
ATOM 830 N N . VAL A 1 110 ? 9.408 -4.687 2.700 1.00 79.19 110 VAL A N 1
ATOM 831 C CA . VAL A 1 110 ? 8.535 -3.968 1.763 1.00 79.19 110 VAL A CA 1
ATOM 832 C C . VAL A 1 110 ? 7.931 -4.926 0.748 1.00 79.19 110 VAL A C 1
ATOM 834 O O . VAL A 1 110 ? 8.637 -5.683 0.084 1.00 79.19 110 VAL A O 1
ATOM 837 N N . TRP A 1 111 ? 6.616 -4.843 0.571 1.00 84.69 111 TRP A N 1
ATOM 838 C CA . TRP A 1 111 ? 5.850 -5.651 -0.370 1.00 84.69 111 TRP A CA 1
ATOM 839 C C . TRP A 1 111 ? 5.267 -4.784 -1.478 1.00 84.69 111 TRP A C 1
ATOM 841 O O . TRP A 1 111 ? 4.380 -3.965 -1.245 1.00 84.69 111 TRP A O 1
ATOM 851 N N . ALA A 1 112 ? 5.716 -5.010 -2.711 1.00 85.06 112 ALA A N 1
ATOM 852 C CA . ALA A 1 112 ? 5.198 -4.356 -3.901 1.00 85.06 112 ALA A CA 1
ATOM 853 C C . ALA A 1 112 ? 4.638 -5.372 -4.906 1.00 85.06 112 ALA A C 1
ATOM 855 O O . ALA A 1 112 ? 5.330 -6.279 -5.368 1.00 85.06 112 ALA A O 1
ATOM 856 N N . ARG A 1 113 ? 3.381 -5.216 -5.340 1.00 87.69 113 ARG A N 1
ATOM 857 C CA . ARG A 1 113 ? 2.878 -6.053 -6.450 1.00 87.69 113 ARG A CA 1
ATOM 858 C C . ARG A 1 113 ? 3.449 -5.599 -7.793 1.00 87.69 113 ARG A C 1
ATOM 860 O O . ARG A 1 113 ? 3.788 -6.436 -8.625 1.00 87.69 113 ARG A O 1
ATOM 867 N N . THR A 1 114 ? 3.540 -4.295 -8.005 1.00 87.00 114 THR A N 1
ATOM 868 C CA . THR A 1 114 ? 4.142 -3.715 -9.202 1.00 87.00 114 THR A CA 1
ATOM 869 C C . THR A 1 114 ? 4.971 -2.506 -8.805 1.00 87.00 114 THR A C 1
ATOM 871 O O . THR A 1 114 ? 4.461 -1.648 -8.087 1.00 87.00 114 THR A O 1
ATOM 874 N N . SER A 1 115 ? 6.220 -2.442 -9.256 1.00 84.75 115 SER A N 1
ATOM 875 C CA . SER A 1 115 ? 7.146 -1.353 -8.938 1.00 84.75 115 SER A CA 1
ATOM 876 C C . SER A 1 115 ? 7.883 -0.880 -10.187 1.00 84.75 115 SER A C 1
ATOM 878 O O . SER A 1 115 ? 8.325 -1.702 -10.989 1.00 84.75 115 SER A O 1
ATOM 880 N N . VAL A 1 116 ? 8.011 0.436 -10.342 1.00 87.44 116 VAL A N 1
ATOM 881 C CA . VAL A 1 116 ? 8.832 1.083 -11.371 1.00 87.44 116 VAL A CA 1
ATOM 882 C C . VAL A 1 116 ? 9.815 2.008 -10.673 1.00 87.44 116 VAL A C 1
ATOM 884 O O . VAL A 1 116 ? 9.399 3.045 -10.169 1.00 87.44 116 VAL A O 1
ATOM 887 N N . GLY A 1 117 ? 11.092 1.631 -10.611 1.00 80.88 117 GLY A N 1
ATOM 888 C CA . GLY A 1 117 ? 12.118 2.372 -9.870 1.00 80.88 117 GLY A CA 1
ATOM 889 C C . GLY A 1 117 ? 11.952 2.281 -8.347 1.00 80.88 117 GLY A C 1
ATOM 890 O O . GLY A 1 117 ? 11.041 2.867 -7.759 1.00 80.88 117 GLY A O 1
ATOM 891 N N . GLN A 1 118 ? 12.871 1.570 -7.696 1.00 79.06 118 GLN A N 1
ATOM 892 C CA . GLN A 1 118 ? 12.921 1.439 -6.242 1.00 79.06 118 GLN A CA 1
ATOM 893 C C . GLN A 1 118 ? 14.353 1.605 -5.744 1.00 79.06 118 GLN A C 1
ATOM 895 O O . GLN A 1 118 ? 15.279 1.040 -6.322 1.00 79.06 118 GLN A O 1
ATOM 900 N N . ASN A 1 119 ? 14.512 2.356 -4.660 1.00 83.06 119 ASN A N 1
ATOM 901 C CA . ASN A 1 119 ? 15.745 2.439 -3.897 1.00 83.06 119 ASN A CA 1
ATOM 902 C C . ASN A 1 119 ? 15.442 2.138 -2.430 1.00 83.06 119 ASN A C 1
ATOM 904 O O . ASN A 1 119 ? 14.453 2.631 -1.886 1.00 83.06 119 ASN A O 1
ATOM 908 N N . GLN A 1 120 ? 16.258 1.293 -1.814 1.00 75.75 120 GLN A N 1
ATOM 909 C CA . GLN A 1 120 ? 16.038 0.795 -0.461 1.00 75.75 120 GLN A CA 1
ATOM 910 C C . GLN A 1 120 ? 17.355 0.841 0.306 1.00 75.75 120 GLN A C 1
ATOM 912 O O . GLN A 1 120 ? 18.387 0.388 -0.187 1.00 75.75 120 GLN A O 1
ATOM 917 N N . CYS A 1 121 ? 17.308 1.389 1.512 1.00 75.25 121 CYS A N 1
ATOM 918 C CA . CYS A 1 121 ? 18.405 1.405 2.464 1.00 75.25 121 CYS A CA 1
ATOM 919 C C . CYS A 1 121 ? 17.897 0.783 3.766 1.00 75.25 121 CYS A C 1
ATOM 921 O O . CYS A 1 121 ? 17.137 1.401 4.506 1.00 75.25 121 CYS A O 1
ATOM 923 N N . GLY A 1 122 ? 18.264 -0.467 4.021 1.00 71.88 122 GLY A N 1
ATOM 924 C CA . GLY A 1 122 ? 17.711 -1.218 5.137 1.00 71.88 122 GLY A CA 1
ATOM 925 C C . GLY A 1 122 ? 18.289 -2.615 5.249 1.00 71.88 122 GLY A C 1
ATOM 926 O O . GLY A 1 122 ? 19.018 -3.066 4.365 1.00 71.88 122 GLY A O 1
ATOM 927 N N . SER A 1 123 ? 17.964 -3.281 6.351 1.00 68.69 123 SER A N 1
ATOM 928 C CA . SER A 1 123 ? 18.473 -4.622 6.672 1.00 68.69 123 SER A CA 1
ATOM 929 C C . SER A 1 123 ? 17.542 -5.753 6.214 1.00 68.69 123 SER A C 1
ATOM 931 O O . SER A 1 123 ? 17.952 -6.909 6.217 1.00 68.69 123 SER A O 1
ATOM 933 N N . GLU A 1 124 ? 16.309 -5.427 5.817 1.00 78.19 124 GLU A N 1
ATOM 934 C CA . GLU A 1 124 ? 15.226 -6.382 5.547 1.00 78.19 124 GLU A CA 1
ATOM 935 C C . GLU A 1 124 ? 14.908 -6.537 4.043 1.00 78.19 124 GLU A C 1
ATOM 937 O O . GLU A 1 124 ? 15.251 -5.674 3.227 1.00 78.19 124 GLU A O 1
ATOM 942 N N . PRO A 1 125 ? 14.269 -7.653 3.635 1.00 73.00 125 PRO A N 1
ATOM 943 C CA . PRO A 1 125 ? 14.056 -7.993 2.237 1.00 73.00 125 PRO A CA 1
ATOM 944 C C . PRO A 1 125 ? 12.895 -7.225 1.594 1.00 73.00 125 PRO A C 1
ATOM 946 O O . PRO A 1 125 ? 11.883 -6.892 2.213 1.00 73.00 125 PRO A O 1
ATOM 949 N N . VAL A 1 126 ? 13.010 -7.039 0.279 1.00 77.44 126 VAL A N 1
ATOM 950 C CA . VAL A 1 126 ? 11.984 -6.416 -0.562 1.00 77.44 126 VAL A CA 1
ATOM 951 C C . VAL A 1 126 ? 11.361 -7.465 -1.471 1.00 77.44 126 VAL A C 1
ATOM 953 O O . VAL A 1 126 ? 12.045 -8.115 -2.261 1.00 77.44 126 VAL A O 1
ATOM 956 N N . TRP A 1 127 ? 10.040 -7.591 -1.406 1.00 82.19 127 TRP A N 1
ATOM 957 C CA . TRP A 1 127 ? 9.263 -8.513 -2.221 1.00 82.19 127 TRP A CA 1
ATOM 958 C C . TRP A 1 127 ? 8.545 -7.760 -3.330 1.00 82.19 127 TRP A C 1
ATOM 960 O O . TRP A 1 127 ? 7.537 -7.093 -3.092 1.00 82.19 127 TRP A O 1
ATOM 970 N N . VAL A 1 128 ? 9.034 -7.896 -4.565 1.00 83.56 128 VAL A N 1
ATOM 971 C CA . VAL A 1 128 ? 8.398 -7.303 -5.748 1.00 83.56 128 VAL A CA 1
ATOM 972 C C . VAL A 1 128 ? 7.892 -8.397 -6.677 1.00 83.56 128 VAL A C 1
ATOM 974 O O . VAL A 1 128 ? 8.676 -9.164 -7.226 1.00 83.56 128 VAL A O 1
ATOM 977 N N . ARG A 1 129 ? 6.574 -8.463 -6.903 1.00 89.12 129 ARG A N 1
ATOM 978 C CA . ARG A 1 129 ? 6.003 -9.455 -7.838 1.00 89.12 129 ARG A CA 1
ATOM 979 C C . ARG A 1 129 ? 6.301 -9.115 -9.301 1.00 89.12 129 ARG A C 1
ATOM 981 O O . ARG A 1 129 ? 6.415 -10.011 -10.134 1.00 89.12 129 ARG A O 1
ATOM 988 N N . SER A 1 130 ? 6.353 -7.834 -9.641 1.00 86.62 130 SER A N 1
ATOM 989 C CA . SER A 1 130 ? 6.650 -7.371 -10.997 1.00 86.62 130 SER A CA 1
ATOM 990 C C . SER A 1 130 ? 7.378 -6.036 -10.929 1.00 86.62 130 SER A C 1
ATOM 992 O O . SER A 1 130 ? 6.787 -5.032 -10.533 1.00 86.62 130 SER A O 1
ATOM 994 N N . SER A 1 131 ? 8.654 -6.019 -11.293 1.00 81.19 131 SER A N 1
ATOM 995 C CA . SER A 1 131 ? 9.416 -4.790 -11.491 1.00 81.19 131 SER A CA 1
ATOM 996 C C . SER A 1 131 ? 9.445 -4.441 -12.977 1.00 81.19 131 SER A C 1
ATOM 998 O O . SER A 1 131 ? 9.574 -5.317 -13.829 1.00 81.19 131 SER A O 1
ATOM 1000 N N . MET A 1 132 ? 9.291 -3.161 -13.292 1.00 75.62 132 MET A N 1
ATOM 1001 C CA . MET A 1 132 ? 9.601 -2.617 -14.612 1.00 75.62 132 MET A CA 1
ATOM 1002 C C . MET A 1 132 ? 10.721 -1.604 -14.385 1.00 75.62 132 MET A C 1
ATOM 1004 O O . MET A 1 132 ? 10.522 -0.622 -13.673 1.00 75.62 132 MET A O 1
ATOM 1008 N N . GLY A 1 133 ? 11.917 -1.925 -14.866 1.00 58.59 133 GLY A N 1
ATOM 1009 C CA . GLY A 1 133 ? 13.123 -1.106 -14.740 1.00 58.59 133 GLY A CA 1
ATOM 1010 C C . GLY A 1 133 ? 13.492 -0.492 -16.073 1.00 58.59 133 GLY A C 1
ATOM 1011 O O . GLY A 1 133 ? 13.249 -1.173 -17.095 1.00 58.59 133 GLY A O 1
#

Solvent-accessible surface area (backbone atoms only — not comparable to full-atom values): 6661 Å² total; per-residue (Å²): 135,86,82,82,81,82,83,85,74,76,98,63,86,57,72,39,73,66,44,70,68,42,77,48,76,48,85,61,60,44,41,35,53,30,36,40,35,37,41,41,38,30,72,33,40,39,38,35,51,29,39,37,38,38,40,37,44,32,63,32,46,37,41,35,48,31,42,38,39,36,39,38,37,34,66,35,44,37,40,33,47,31,40,36,37,36,42,40,38,33,64,37,43,36,41,32,49,31,39,40,36,39,41,39,39,33,64,36,42,37,40,27,50,28,37,30,55,78,47,78,49,61,86,47,63,74,48,65,77,36,75,53,127

Foldseek 3Di:
DDDDDDDDDPDDQPADAEEEQEEDEDADEHHYAEYEAYEYEYAYEYAYAEYEHYEYEYAEEYHYAEYEHYEYEYAYEYEYAYYEAYEYEYAYEYEYAEYEHYEYEYAEEYEYAEYEHYHYHYDYYYHYVYYDD